Protein AF-A0A1T3VVT8-F1 (afdb_monomer)

Foldseek 3Di:
DDPPDDDPDPPPPPPPVVVVVVVVVVVPVPCPDPDVLVSLVVVLVVLVVCCVVPPPPDDPVRSVVVVVVSVVVNPPDDDVCCPPPPNDPDDD

Sequence (92 aa):
MASVLQPPFDDTEPADSAEELENAEAHEAELPSADPALALQKMENRLVRLNLANPGVLSAEQLRKLRYLINFAKLSDFEPGAAGPGGTRGRG

Organism: NCBI:txid1801

Solvent-accessible surface area (backbone atoms only — not comparable to full-atom values): 6032 Å² total; per-residue (Å²): 140,78,86,82,80,78,80,95,71,84,81,71,71,70,75,55,63,66,60,56,46,55,52,49,59,59,63,66,57,68,82,78,48,100,46,67,64,60,36,48,51,52,52,52,54,50,52,54,51,49,48,70,76,47,69,76,81,54,52,74,65,55,50,50,50,53,53,48,53,50,57,53,68,63,60,79,79,78,65,92,51,61,88,43,102,79,32,74,80,82,85,128

Structure (mmCIF, N/CA/C/O backbone):
data_AF-A0A1T3VVT8-F1
#
_entry.id   AF-A0A1T3VVT8-F1
#
loop_
_atom_site.group_PDB
_atom_site.id
_atom_site.type_symbol
_atom_site.label_atom_id
_atom_site.label_alt_id
_atom_site.label_comp_id
_atom_site.label_asym_id
_atom_site.label_entity_id
_atom_site.label_seq_id
_atom_site.pdbx_PDB_ins_code
_atom_site.Cartn_x
_atom_site.Cartn_y
_atom_site.Cartn_z
_atom_site.occupancy
_atom_site.B_iso_or_equiv
_atom_site.auth_seq_id
_atom_site.auth_comp_id
_atom_site.auth_asym_id
_atom_site.auth_atom_id
_atom_site.pdbx_PDB_model_num
ATOM 1 N N . MET A 1 1 ? 9.779 -28.301 56.960 1.00 42.78 1 MET A N 1
ATOM 2 C CA . MET A 1 1 ? 10.615 -28.217 55.741 1.00 42.78 1 MET A CA 1
ATOM 3 C C . MET A 1 1 ? 9.977 -29.115 54.692 1.00 42.78 1 MET A C 1
ATOM 5 O O . MET A 1 1 ? 9.813 -30.280 54.995 1.00 42.78 1 MET A O 1
ATOM 9 N N . ALA A 1 2 ? 9.517 -28.690 53.522 1.00 48.03 2 ALA A N 1
ATOM 10 C CA . ALA A 1 2 ? 9.344 -27.372 52.927 1.00 48.03 2 ALA A CA 1
ATOM 11 C C . ALA A 1 2 ? 8.031 -27.433 52.121 1.00 48.03 2 ALA A C 1
ATOM 13 O O . ALA A 1 2 ? 7.783 -28.422 51.436 1.00 48.03 2 ALA A O 1
ATOM 14 N N . SER A 1 3 ? 7.183 -26.413 52.253 1.00 50.12 3 SER A N 1
ATOM 15 C CA . SER A 1 3 ? 6.011 -26.246 51.394 1.00 50.12 3 SER A CA 1
ATOM 16 C C . SER A 1 3 ? 6.527 -25.819 50.024 1.00 50.12 3 SER A C 1
ATOM 18 O O . SER A 1 3 ? 7.168 -24.771 49.922 1.00 50.12 3 SER A O 1
ATOM 20 N N . VAL A 1 4 ? 6.330 -26.640 48.995 1.00 55.84 4 VAL A N 1
ATOM 21 C CA . VAL A 1 4 ? 6.669 -26.260 47.621 1.00 55.84 4 VAL A CA 1
ATOM 22 C C . VAL A 1 4 ? 5.576 -25.304 47.155 1.00 55.84 4 VAL A C 1
ATOM 24 O O . VAL A 1 4 ? 4.451 -25.715 46.885 1.00 55.84 4 VAL A O 1
ATOM 27 N N . LEU A 1 5 ? 5.895 -24.008 47.146 1.00 50.31 5 LEU A N 1
ATOM 28 C CA . LEU A 1 5 ? 5.101 -22.991 46.467 1.00 50.31 5 LEU A CA 1
ATOM 29 C C . LEU A 1 5 ? 5.092 -23.335 44.974 1.00 50.31 5 LEU A C 1
ATOM 31 O O . LEU A 1 5 ? 6.129 -23.275 44.316 1.00 50.31 5 LEU A O 1
ATOM 35 N N . GLN A 1 6 ? 3.929 -23.697 44.453 1.00 54.09 6 GLN A N 1
ATOM 36 C CA . GLN A 1 6 ? 3.700 -23.781 43.019 1.00 54.09 6 GLN A CA 1
ATOM 37 C C . GLN A 1 6 ? 3.561 -22.345 42.481 1.00 54.09 6 GLN A C 1
ATOM 39 O O . GLN A 1 6 ? 2.755 -21.586 43.029 1.00 54.09 6 GLN A O 1
ATOM 44 N N . PRO A 1 7 ? 4.354 -21.914 41.484 1.00 54.75 7 PRO A N 1
ATOM 45 C CA . PRO A 1 7 ? 4.156 -20.608 40.865 1.00 54.75 7 PRO A CA 1
ATOM 46 C C . PRO A 1 7 ? 2.836 -20.605 40.070 1.00 54.75 7 PRO A C 1
ATOM 48 O O . PRO A 1 7 ? 2.532 -21.601 39.412 1.00 54.75 7 PRO A O 1
ATOM 51 N N . PRO A 1 8 ? 2.041 -19.521 40.111 1.00 57.12 8 PRO A N 1
ATOM 52 C CA . PRO A 1 8 ? 0.767 -19.442 39.410 1.00 57.12 8 PRO A CA 1
ATOM 53 C C . PRO A 1 8 ? 0.944 -18.781 38.041 1.00 57.12 8 PRO A C 1
ATOM 55 O O . PRO A 1 8 ? 0.396 -17.713 37.833 1.00 57.12 8 PRO A O 1
ATO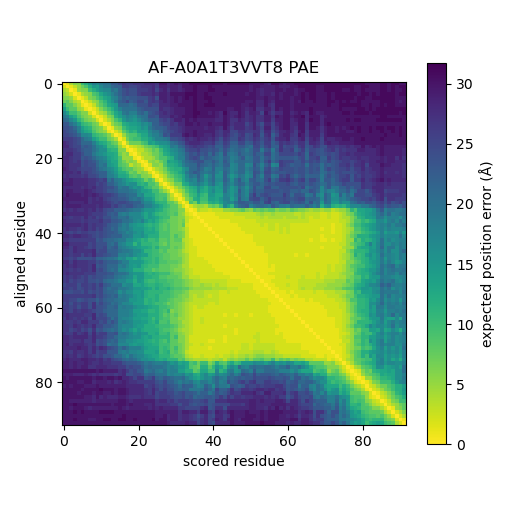M 58 N N . PHE A 1 9 ? 1.726 -19.361 37.133 1.00 47.62 9 PHE A N 1
ATOM 59 C CA . PHE A 1 9 ? 1.795 -18.868 35.751 1.00 47.62 9 PHE A CA 1
ATOM 60 C C . PHE A 1 9 ? 2.041 -20.042 34.817 1.00 47.62 9 PHE A C 1
ATOM 62 O O . PHE A 1 9 ? 3.171 -20.328 34.430 1.00 47.62 9 PHE A O 1
ATOM 69 N N . ASP A 1 10 ? 0.962 -20.750 34.503 1.00 48.97 10 ASP A N 1
ATOM 70 C CA . ASP A 1 10 ? 0.906 -21.561 33.294 1.00 48.97 10 ASP A CA 1
ATOM 71 C C . ASP A 1 10 ? 0.428 -20.631 32.164 1.00 48.97 10 ASP A C 1
ATOM 73 O O . ASP A 1 10 ? -0.700 -20.717 31.695 1.00 48.97 10 ASP A O 1
ATOM 77 N N . ASP A 1 11 ? 1.274 -19.666 31.782 1.00 50.94 11 ASP A N 1
ATOM 78 C CA . ASP A 1 11 ? 1.039 -18.757 30.646 1.00 50.94 11 ASP A CA 1
ATOM 79 C C . ASP A 1 11 ? 1.474 -19.437 29.338 1.00 50.94 11 ASP A C 1
ATOM 81 O O . ASP A 1 11 ? 2.227 -18.894 28.530 1.00 50.94 11 ASP A O 1
ATOM 85 N N . THR A 1 12 ? 1.010 -20.665 29.126 1.00 52.72 12 THR A N 1
ATOM 86 C CA . THR A 1 12 ? 0.787 -21.137 27.762 1.00 52.72 12 THR A CA 1
ATOM 87 C C . THR A 1 12 ? -0.696 -20.990 27.497 1.00 52.72 12 THR A C 1
ATOM 89 O O . THR A 1 12 ? -1.445 -21.962 27.482 1.00 52.72 12 THR A O 1
ATOM 92 N N . GLU A 1 13 ? -1.128 -19.743 27.286 1.00 51.31 13 GLU A N 1
ATOM 93 C CA . GLU A 1 13 ? -2.286 -19.555 26.423 1.00 51.31 13 GLU A CA 1
ATOM 94 C C . GLU A 1 13 ? -1.939 -20.284 25.120 1.00 51.31 13 GLU A C 1
ATOM 96 O O . GLU A 1 13 ? -0.904 -19.974 24.513 1.00 51.31 13 GLU A O 1
ATOM 101 N N . PRO A 1 14 ? -2.707 -21.307 24.707 1.00 47.97 14 PRO A N 1
ATOM 102 C CA . PRO A 1 14 ? -2.588 -21.762 23.342 1.00 47.97 14 PRO A CA 1
ATOM 103 C C . PRO A 1 14 ? -2.936 -20.528 22.520 1.00 47.97 14 PRO A C 1
ATOM 105 O O . PRO A 1 14 ? -4.061 -20.043 22.614 1.00 47.97 14 PRO A O 1
ATOM 108 N N . ALA A 1 15 ? -1.962 -19.977 21.791 1.00 45.75 15 ALA A N 1
ATOM 109 C CA . ALA A 1 15 ? -2.266 -19.062 20.706 1.00 45.75 15 ALA A CA 1
ATOM 110 C C . ALA A 1 15 ? -3.423 -19.711 19.946 1.00 45.75 15 ALA A C 1
ATOM 112 O O . ALA A 1 15 ? -3.296 -20.858 19.497 1.00 45.75 15 ALA A O 1
ATOM 113 N N . ASP A 1 16 ? -4.587 -19.062 19.998 1.00 47.59 16 ASP A N 1
ATOM 114 C CA . ASP A 1 16 ? -5.834 -19.641 19.537 1.00 47.59 16 ASP A CA 1
ATOM 115 C C . ASP A 1 16 ? -5.603 -20.071 18.096 1.00 47.59 16 ASP A C 1
ATOM 117 O O . ASP A 1 16 ? -5.282 -19.270 17.214 1.00 47.59 16 ASP A O 1
ATOM 121 N N . SER A 1 17 ? -5.685 -21.380 17.881 1.00 53.00 17 SER A N 1
ATOM 122 C CA . SER A 1 17 ? -5.370 -22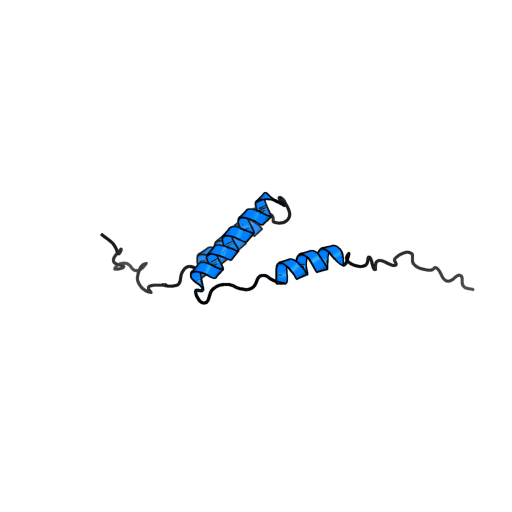.009 16.609 1.00 53.00 17 SER A CA 1
ATOM 123 C C . SER A 1 17 ? -6.255 -21.443 15.497 1.00 53.00 17 SER A C 1
ATOM 125 O O . SER A 1 17 ? -5.887 -21.544 14.336 1.00 53.00 17 SER A O 1
ATOM 127 N N . ALA A 1 18 ? -7.383 -20.806 15.837 1.00 52.47 18 ALA A N 1
ATOM 128 C CA . ALA A 1 18 ? -8.241 -20.068 14.919 1.00 52.47 18 ALA A CA 1
ATOM 129 C C . ALA A 1 18 ? -7.579 -18.812 14.321 1.00 52.47 18 ALA A C 1
ATOM 131 O O . ALA A 1 18 ? -7.734 -18.579 13.125 1.00 52.47 18 ALA A O 1
ATOM 132 N N . GLU A 1 19 ? -6.805 -18.039 15.091 1.00 49.78 19 GLU A N 1
ATOM 133 C CA . GLU A 1 19 ? -6.093 -16.856 14.580 1.00 49.78 19 GLU A CA 1
ATOM 134 C C . GLU A 1 19 ? -4.874 -17.263 13.738 1.00 49.78 19 GLU A C 1
ATOM 136 O O . GLU A 1 19 ? -4.593 -16.658 12.701 1.00 49.78 19 GLU A O 1
ATOM 141 N N . GLU A 1 20 ? -4.160 -18.328 14.125 1.00 49.84 20 GLU A N 1
ATOM 142 C CA . GLU A 1 20 ? -3.113 -18.924 13.282 1.00 49.84 20 GLU A CA 1
ATO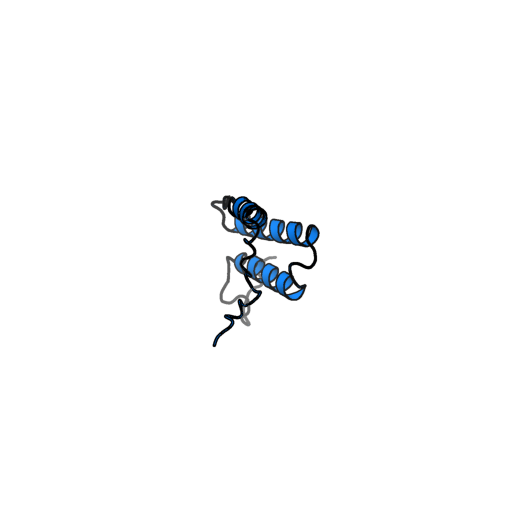M 143 C C . GLU A 1 20 ? -3.690 -19.561 12.010 1.00 49.84 20 GLU A C 1
ATOM 145 O O . GLU A 1 20 ? -3.058 -19.468 10.961 1.00 49.84 20 GLU A O 1
ATOM 150 N N . LEU A 1 21 ? -4.893 -20.147 12.062 1.00 50.69 21 LEU A N 1
ATOM 151 C CA . LEU A 1 21 ? -5.597 -20.699 10.899 1.00 50.69 21 L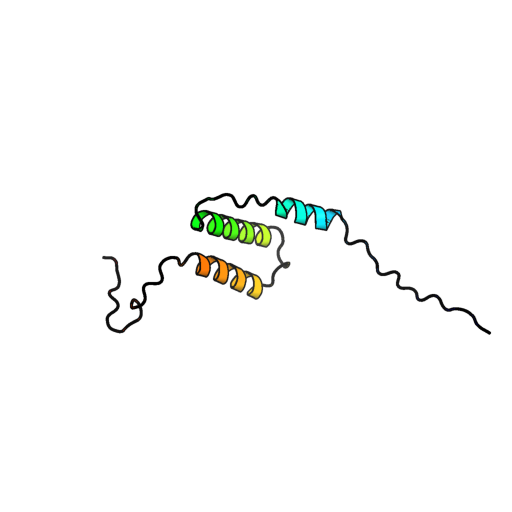EU A CA 1
ATOM 152 C C . LEU A 1 21 ? -6.146 -19.608 9.972 1.00 50.69 21 LEU A C 1
ATOM 154 O O . LEU A 1 21 ? -6.024 -19.754 8.762 1.00 50.69 21 LEU A O 1
ATOM 158 N N . GLU A 1 22 ? -6.670 -18.497 10.494 1.00 47.91 22 GLU A N 1
ATOM 159 C CA . GLU A 1 22 ? -7.074 -17.335 9.685 1.00 47.91 22 GLU A CA 1
ATOM 160 C C . GLU A 1 22 ? -5.847 -16.683 9.015 1.00 47.91 22 GLU A C 1
ATOM 162 O O . GLU A 1 22 ? -5.872 -16.314 7.835 1.00 47.91 22 GLU A O 1
ATOM 167 N N . ASN A 1 23 ? -4.716 -16.630 9.727 1.00 49.97 23 ASN A N 1
ATOM 168 C CA . ASN A 1 23 ? -3.431 -16.219 9.161 1.00 49.97 23 ASN A CA 1
ATOM 169 C C . ASN A 1 23 ? -2.859 -17.251 8.164 1.00 49.97 23 ASN A C 1
ATOM 171 O O . ASN A 1 23 ? -2.206 -16.860 7.193 1.00 49.97 23 ASN A O 1
ATOM 175 N N . ALA A 1 24 ? -3.125 -18.549 8.348 1.00 46.22 24 ALA A N 1
ATOM 176 C CA . ALA A 1 24 ? -2.752 -19.626 7.428 1.00 46.22 24 ALA A CA 1
ATOM 177 C C . ALA A 1 24 ? -3.634 -19.654 6.161 1.00 46.22 24 ALA A C 1
ATOM 179 O O . ALA A 1 24 ? -3.127 -19.882 5.066 1.00 46.22 24 ALA A O 1
ATOM 180 N N . GLU A 1 25 ? -4.924 -19.331 6.259 1.00 45.31 25 GLU A N 1
ATOM 181 C CA . GLU A 1 25 ? -5.804 -19.090 5.106 1.00 45.31 25 GLU A CA 1
ATOM 182 C C . GLU A 1 25 ? -5.388 -17.815 4.358 1.00 45.31 25 GLU A C 1
ATOM 184 O O . GLU A 1 25 ? -5.410 -17.760 3.127 1.00 45.31 25 GLU A O 1
ATOM 189 N N . ALA A 1 26 ? -4.887 -16.795 5.065 1.00 52.03 26 ALA A N 1
ATOM 190 C CA . ALA A 1 26 ? -4.227 -15.665 4.417 1.00 52.03 26 ALA A CA 1
ATOM 191 C C . ALA A 1 26 ? -2.917 -16.056 3.697 1.00 52.03 26 ALA A C 1
ATOM 193 O O . ALA A 1 26 ? -2.516 -15.353 2.761 1.00 52.03 26 ALA A O 1
ATOM 194 N N . HIS A 1 27 ? -2.297 -17.170 4.102 1.00 45.91 27 HIS A N 1
ATOM 195 C CA . HIS A 1 27 ? -1.085 -17.780 3.544 1.00 45.91 27 HIS A CA 1
ATOM 196 C C . HIS A 1 27 ? -1.341 -18.534 2.230 1.00 45.91 27 HIS A C 1
ATOM 198 O O . HIS A 1 27 ? -0.405 -18.739 1.457 1.00 45.91 27 HIS A O 1
ATOM 204 N N . GLU A 1 28 ? -2.606 -18.836 1.918 1.00 45.19 28 GLU A N 1
ATOM 205 C CA . GLU A 1 28 ? -3.073 -19.223 0.583 1.00 45.19 28 GLU A CA 1
ATOM 206 C C . GLU A 1 28 ? -3.361 -17.982 -0.286 1.00 45.19 28 GLU A C 1
ATOM 208 O O . GLU A 1 28 ? -4.171 -17.979 -1.213 1.00 45.19 28 GLU A O 1
ATOM 213 N N . ALA A 1 29 ? -2.640 -16.886 -0.028 1.00 52.66 29 ALA A N 1
ATOM 214 C CA . ALA A 1 29 ? -2.291 -15.954 -1.082 1.00 52.66 29 ALA A CA 1
ATOM 215 C C . ALA A 1 29 ? -1.424 -16.711 -2.096 1.00 52.66 29 ALA A C 1
ATOM 217 O O . ALA A 1 29 ? -0.205 -16.551 -2.121 1.00 52.66 29 ALA A O 1
ATOM 218 N N . GLU A 1 30 ? -2.055 -17.541 -2.932 1.00 53.38 30 GLU A N 1
ATOM 219 C CA . GLU A 1 30 ? -1.547 -17.871 -4.256 1.00 53.38 30 GLU A CA 1
ATOM 220 C C . GLU A 1 30 ? -0.926 -16.574 -4.775 1.00 53.38 30 GLU A C 1
ATOM 222 O O . GLU A 1 30 ? -1.631 -15.575 -4.860 1.00 53.38 30 GLU A O 1
ATOM 227 N N . LEU A 1 31 ? 0.395 -16.504 -4.954 1.00 57.44 31 LEU A N 1
ATOM 228 C CA . LEU A 1 31 ? 1.046 -15.325 -5.522 1.00 57.44 31 LEU A CA 1
ATOM 229 C C . LEU A 1 31 ? 0.629 -15.301 -6.996 1.00 57.44 31 LEU A C 1
ATOM 231 O O . LEU A 1 31 ? 1.257 -15.993 -7.799 1.00 57.44 31 LEU A O 1
ATOM 235 N N . PRO A 1 32 ? -0.434 -14.587 -7.419 1.00 57.56 32 PRO A N 1
ATOM 236 C CA . PRO A 1 32 ? -1.085 -14.928 -8.663 1.00 57.56 32 PRO A CA 1
ATOM 237 C C . PRO A 1 32 ? -0.713 -13.844 -9.651 1.00 57.56 32 PRO A C 1
ATOM 239 O O . PRO A 1 32 ? -1.478 -12.889 -9.835 1.00 57.56 32 PRO A O 1
ATOM 242 N N . SER A 1 33 ? 0.490 -13.952 -10.211 1.00 54.09 33 SER A N 1
ATOM 243 C CA . SER A 1 33 ? 0.880 -13.261 -11.435 1.00 54.09 33 SER A CA 1
ATOM 244 C C . SER A 1 33 ? 2.310 -13.630 -11.844 1.00 54.09 33 SER A C 1
ATOM 246 O O . SER A 1 33 ? 3.245 -13.370 -11.094 1.00 54.09 33 SER A O 1
ATOM 248 N N . ALA A 1 34 ? 2.503 -14.138 -13.065 1.00 64.50 34 ALA A N 1
ATOM 249 C CA . ALA A 1 34 ? 3.825 -14.161 -13.705 1.00 64.50 34 ALA A CA 1
ATOM 250 C C . ALA A 1 34 ? 4.404 -12.739 -13.908 1.00 64.50 34 ALA A C 1
ATOM 252 O O . ALA A 1 34 ? 5.598 -12.582 -14.141 1.00 64.50 34 ALA A O 1
ATOM 253 N N . ASP A 1 35 ? 3.555 -11.710 -13.809 1.00 84.44 35 ASP A N 1
ATOM 254 C CA . ASP A 1 35 ? 3.912 -10.295 -13.859 1.00 84.44 35 ASP A CA 1
ATOM 255 C C . ASP A 1 35 ? 4.080 -9.694 -12.437 1.00 84.44 35 ASP A C 1
ATOM 257 O O . ASP A 1 35 ? 3.096 -9.588 -11.687 1.00 84.44 35 ASP A O 1
ATOM 261 N N . PRO A 1 36 ? 5.293 -9.252 -12.056 1.00 85.50 36 PRO A N 1
ATOM 262 C CA . PRO A 1 36 ? 5.561 -8.662 -10.745 1.00 85.50 36 PRO A CA 1
ATOM 263 C C . PRO A 1 36 ? 4.768 -7.372 -10.480 1.00 85.50 36 PRO A C 1
ATOM 265 O O . PRO A 1 36 ? 4.428 -7.093 -9.327 1.00 85.50 36 PRO A O 1
ATOM 268 N N . ALA A 1 37 ? 4.411 -6.600 -11.513 1.00 86.75 37 ALA A N 1
ATOM 269 C CA . ALA A 1 37 ? 3.652 -5.363 -11.339 1.00 86.75 37 ALA A CA 1
ATOM 270 C C . ALA A 1 37 ? 2.226 -5.646 -10.844 1.00 86.75 37 ALA A C 1
ATOM 272 O O . ALA A 1 37 ? 1.750 -5.018 -9.890 1.00 86.75 37 ALA A O 1
ATOM 273 N N . LEU A 1 38 ? 1.559 -6.642 -11.434 1.00 87.25 38 LEU A N 1
ATOM 274 C CA . LEU A 1 38 ? 0.236 -7.083 -10.996 1.00 87.25 38 LEU A CA 1
ATOM 275 C C . LEU A 1 38 ? 0.264 -7.683 -9.579 1.00 87.25 38 LEU A C 1
ATOM 277 O O . LEU A 1 38 ? -0.671 -7.453 -8.806 1.00 87.25 38 LEU A O 1
ATOM 281 N N . ALA A 1 39 ? 1.330 -8.396 -9.203 1.00 87.62 39 ALA A N 1
ATOM 282 C CA . ALA A 1 39 ? 1.497 -8.900 -7.838 1.00 87.62 39 ALA A CA 1
ATOM 283 C C . ALA A 1 39 ? 1.576 -7.747 -6.818 1.00 87.62 39 ALA A C 1
ATOM 285 O O . ALA A 1 39 ? 0.797 -7.713 -5.862 1.00 87.62 39 ALA A O 1
ATOM 286 N N . LEU A 1 40 ? 2.426 -6.745 -7.068 1.00 91.00 40 LEU A N 1
ATOM 287 C CA . LEU A 1 40 ? 2.551 -5.556 -6.215 1.00 91.00 40 LEU A CA 1
ATOM 288 C C . LEU A 1 40 ? 1.243 -4.757 -6.129 1.00 91.00 40 LEU A C 1
ATOM 290 O O . LEU A 1 40 ? 0.891 -4.246 -5.064 1.00 91.00 40 LEU A O 1
ATOM 294 N N . GLN A 1 41 ? 0.485 -4.678 -7.226 1.00 90.88 41 GLN A N 1
ATOM 295 C CA . GLN A 1 41 ? -0.830 -4.038 -7.228 1.00 90.88 41 GLN A CA 1
ATOM 296 C C . GLN A 1 41 ? -1.837 -4.780 -6.335 1.00 90.88 41 GLN A C 1
ATOM 298 O O . GLN A 1 41 ? -2.587 -4.148 -5.587 1.00 90.88 41 GLN A O 1
ATOM 303 N N . LYS A 1 42 ? -1.857 -6.120 -6.382 1.00 90.88 42 LYS A N 1
ATOM 304 C CA . LYS A 1 42 ? -2.715 -6.940 -5.511 1.00 90.88 42 LYS A CA 1
ATOM 305 C C . LYS A 1 42 ? -2.332 -6.783 -4.038 1.00 90.88 42 LYS A C 1
ATOM 307 O O . LYS A 1 42 ? -3.226 -6.638 -3.204 1.00 90.88 42 LYS A O 1
ATOM 312 N N . MET A 1 43 ? -1.034 -6.743 -3.730 1.00 93.75 43 MET A N 1
ATOM 313 C CA . MET A 1 43 ? -0.533 -6.504 -2.372 1.00 93.75 43 MET A CA 1
ATOM 314 C C . MET A 1 43 ? -0.989 -5.146 -1.826 1.00 93.75 43 MET A C 1
ATOM 316 O O . MET A 1 43 ? -1.512 -5.083 -0.714 1.00 93.75 43 MET A O 1
ATOM 320 N N . GLU A 1 44 ? -0.867 -4.070 -2.611 1.00 93.88 44 GLU A N 1
ATOM 321 C CA . GLU A 1 44 ? -1.336 -2.741 -2.195 1.00 93.88 44 GLU A CA 1
ATOM 322 C C . GLU A 1 44 ? -2.850 -2.725 -1.942 1.00 93.88 44 GLU A C 1
ATOM 324 O O . GLU A 1 44 ? -3.304 -2.241 -0.904 1.00 93.88 44 GLU A O 1
ATOM 329 N N . ASN A 1 45 ? -3.636 -3.306 -2.853 1.00 93.25 45 ASN A N 1
ATOM 330 C CA . ASN A 1 45 ? -5.088 -3.387 -2.701 1.00 93.25 45 ASN A CA 1
ATOM 331 C C . ASN A 1 45 ? -5.485 -4.156 -1.431 1.00 93.25 45 ASN A C 1
ATOM 333 O O . ASN A 1 45 ? -6.405 -3.741 -0.722 1.00 93.25 45 ASN A O 1
ATOM 337 N N . ARG A 1 46 ? -4.798 -5.266 -1.131 1.00 94.25 46 ARG A N 1
ATOM 338 C CA . ARG A 1 46 ? -5.055 -6.066 0.074 1.00 94.25 46 ARG A CA 1
ATOM 339 C C . ARG A 1 46 ? -4.707 -5.290 1.342 1.00 94.25 46 ARG A C 1
ATOM 341 O O . ARG A 1 46 ? -5.517 -5.275 2.263 1.00 94.25 46 ARG A O 1
ATOM 348 N N . LEU A 1 47 ? -3.577 -4.583 1.358 1.00 94.69 47 LEU A N 1
ATOM 349 C CA . LEU A 1 47 ? -3.178 -3.729 2.479 1.00 94.69 47 LEU A CA 1
ATOM 350 C C . LEU A 1 47 ? -4.227 -2.651 2.782 1.00 94.69 47 LEU A C 1
ATOM 352 O O . LEU A 1 47 ? -4.603 -2.461 3.936 1.00 94.69 4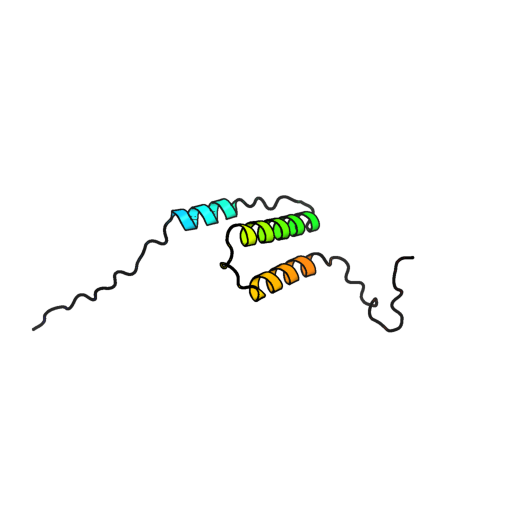7 LEU A O 1
ATOM 356 N N . VAL A 1 48 ? -4.725 -1.961 1.751 1.00 92.25 48 VAL A N 1
ATOM 357 C CA . VAL A 1 48 ? -5.751 -0.921 1.922 1.00 92.25 48 VAL A CA 1
ATOM 358 C C . VAL A 1 48 ? -7.045 -1.517 2.473 1.00 92.25 48 VAL A C 1
ATOM 360 O O . VAL A 1 48 ? -7.604 -0.975 3.423 1.00 92.25 48 VAL A O 1
ATOM 363 N N . ARG A 1 49 ? -7.507 -2.643 1.916 1.00 95.00 49 ARG A N 1
ATOM 364 C CA . ARG A 1 49 ? -8.732 -3.313 2.381 1.00 95.00 49 ARG A CA 1
ATOM 365 C C . ARG A 1 49 ? -8.623 -3.757 3.837 1.00 95.00 49 ARG A C 1
ATOM 367 O O . ARG A 1 49 ? -9.523 -3.455 4.611 1.00 95.00 49 ARG A O 1
ATOM 374 N N . LEU A 1 50 ? -7.523 -4.410 4.215 1.00 94.81 50 LEU A N 1
ATOM 375 C CA . LEU A 1 50 ? -7.308 -4.867 5.590 1.00 94.81 50 LEU A CA 1
ATOM 376 C C . LEU A 1 50 ? -7.212 -3.700 6.575 1.00 94.81 50 LEU A C 1
ATOM 378 O O . LEU A 1 50 ? -7.801 -3.775 7.643 1.00 94.81 50 LEU A O 1
ATOM 382 N N . ASN A 1 51 ? -6.552 -2.597 6.211 1.00 94.81 51 ASN A N 1
ATOM 383 C CA . ASN A 1 51 ? -6.474 -1.423 7.083 1.00 94.81 51 ASN A CA 1
ATOM 384 C C . ASN A 1 51 ? -7.830 -0.715 7.267 1.00 94.81 51 ASN A C 1
ATOM 386 O O . ASN A 1 51 ? -8.063 -0.101 8.303 1.00 94.81 51 ASN A O 1
ATOM 390 N N . LEU A 1 52 ? -8.709 -0.758 6.259 1.00 94.25 52 LEU A N 1
ATOM 391 C CA . LEU A 1 52 ? -10.072 -0.228 6.372 1.00 94.25 52 LEU A CA 1
ATOM 392 C C . LEU A 1 52 ? -10.983 -1.148 7.192 1.00 94.25 52 LEU A C 1
ATOM 394 O O . LEU A 1 52 ? -11.813 -0.648 7.943 1.00 94.25 52 LEU A O 1
ATOM 398 N N . ALA A 1 53 ? -10.836 -2.467 7.040 1.00 94.94 53 ALA A N 1
ATOM 399 C CA . ALA A 1 53 ? -11.613 -3.454 7.786 1.00 94.94 53 ALA A CA 1
ATOM 400 C C . ALA A 1 53 ? -11.190 -3.525 9.263 1.00 94.94 53 ALA A C 1
ATOM 402 O O . ALA A 1 53 ? -12.044 -3.586 10.139 1.00 94.94 53 ALA A O 1
ATOM 403 N N . ASN A 1 54 ? -9.882 -3.456 9.524 1.00 94.62 54 ASN A N 1
ATOM 404 C CA . ASN A 1 54 ? -9.271 -3.626 10.841 1.00 94.62 54 ASN A CA 1
ATOM 405 C C . ASN A 1 54 ? -8.371 -2.418 11.178 1.00 94.62 54 ASN A C 1
ATOM 407 O O . ASN A 1 54 ? -7.138 -2.514 11.118 1.00 94.62 54 ASN A O 1
ATOM 411 N N . PRO A 1 55 ? -8.956 -1.246 11.489 1.00 93.88 55 PRO A N 1
ATOM 412 C CA . PRO A 1 55 ? -8.180 -0.059 11.826 1.00 93.88 55 PRO A CA 1
ATOM 413 C C . PRO A 1 55 ? -7.420 -0.249 13.146 1.00 93.88 55 PRO A C 1
ATOM 415 O O . PRO A 1 55 ? -7.925 -0.843 14.093 1.00 93.88 55 PRO A O 1
ATOM 418 N N . GLY A 1 56 ? -6.208 0.303 13.231 1.00 94.25 56 GLY A N 1
ATOM 419 C CA . GLY A 1 56 ? -5.403 0.304 14.460 1.00 94.25 56 GLY A CA 1
ATOM 420 C C . GLY A 1 56 ? -4.435 -0.873 14.620 1.00 94.25 56 GLY A C 1
ATOM 421 O O . GLY A 1 56 ? -3.546 -0.782 15.460 1.00 94.25 56 GLY A O 1
ATOM 422 N N . VAL A 1 57 ? -4.526 -1.914 13.781 1.00 96.31 57 VAL A N 1
ATOM 423 C CA . VAL A 1 57 ? -3.524 -3.003 13.726 1.00 96.31 57 VAL A CA 1
ATOM 424 C C . VAL A 1 57 ? -2.153 -2.466 13.306 1.00 96.31 57 VAL A C 1
ATOM 426 O O . VAL A 1 57 ? -1.125 -2.830 13.870 1.00 96.31 57 VAL A O 1
ATOM 429 N N . LEU A 1 58 ? -2.140 -1.561 12.323 1.00 95.56 58 LEU A N 1
ATOM 430 C CA . LEU A 1 58 ? -0.958 -0.799 11.940 1.00 95.56 58 LEU A CA 1
ATOM 431 C C . LEU A 1 58 ? -1.103 0.645 12.407 1.00 95.56 58 LEU A C 1
ATOM 433 O O . LEU A 1 58 ? -2.135 1.288 12.196 1.00 95.56 58 LEU A O 1
ATOM 437 N N . SER A 1 59 ? -0.025 1.196 12.960 1.00 96.81 59 SER A N 1
ATOM 438 C CA . SER A 1 59 ? 0.072 2.637 13.155 1.00 96.81 59 SER A CA 1
ATOM 439 C C . SER A 1 59 ? 0.101 3.359 11.803 1.00 96.81 59 SER A C 1
ATOM 441 O O . SER A 1 59 ? 0.519 2.808 10.778 1.00 96.81 59 SER A O 1
ATOM 443 N N . ALA A 1 60 ? -0.283 4.638 11.793 1.00 94.81 60 ALA A N 1
ATOM 444 C CA . ALA A 1 60 ? -0.248 5.454 10.579 1.00 94.81 60 ALA A CA 1
ATOM 445 C C . ALA A 1 60 ? 1.153 5.492 9.934 1.00 94.81 60 ALA A C 1
ATOM 447 O O . ALA A 1 60 ? 1.286 5.518 8.709 1.00 94.81 60 ALA A O 1
ATOM 448 N N . GLU A 1 61 ? 2.212 5.454 10.749 1.00 97.62 61 GLU A N 1
ATOM 449 C CA . GLU A 1 61 ? 3.588 5.425 10.260 1.00 97.62 61 GLU A CA 1
ATOM 450 C C . GLU A 1 61 ? 3.947 4.081 9.612 1.00 97.62 61 GLU A C 1
ATOM 452 O O . GLU A 1 61 ? 4.568 4.069 8.546 1.00 97.62 61 GLU A O 1
ATOM 457 N N . GLN A 1 62 ? 3.540 2.961 10.216 1.00 97.25 62 GLN A N 1
ATOM 458 C CA . GLN A 1 62 ? 3.767 1.620 9.669 1.00 97.25 62 GLN A CA 1
ATOM 459 C C . GLN A 1 62 ? 3.031 1.435 8.341 1.00 97.25 62 GLN A C 1
ATOM 461 O O . GLN A 1 62 ? 3.640 1.004 7.361 1.00 97.25 62 GLN A O 1
ATOM 466 N N . LEU A 1 63 ? 1.763 1.855 8.268 1.00 96.62 63 LEU A N 1
ATOM 467 C CA . LEU A 1 63 ? 0.990 1.835 7.027 1.00 96.62 63 LEU A CA 1
ATOM 468 C C . LEU A 1 63 ? 1.668 2.675 5.935 1.00 96.62 63 LEU A C 1
ATOM 470 O O . LEU A 1 63 ? 1.810 2.228 4.795 1.00 96.62 63 LEU A O 1
ATOM 474 N N . ARG A 1 64 ? 2.133 3.884 6.281 1.00 95.94 64 ARG A N 1
ATOM 475 C CA . ARG A 1 64 ? 2.859 4.759 5.349 1.00 95.94 64 ARG A CA 1
ATOM 476 C C . ARG A 1 64 ? 4.146 4.103 4.842 1.00 95.94 64 ARG A C 1
ATOM 478 O O . ARG A 1 64 ? 4.396 4.133 3.640 1.00 95.94 64 ARG A O 1
ATOM 485 N N . LYS A 1 65 ? 4.949 3.513 5.736 1.00 97.06 65 LYS A N 1
ATOM 486 C CA . LYS A 1 65 ? 6.201 2.815 5.393 1.00 97.06 65 LYS A CA 1
ATOM 487 C C . LYS A 1 65 ? 5.946 1.628 4.466 1.00 97.06 65 LYS A C 1
ATOM 489 O O . LYS A 1 65 ? 6.627 1.497 3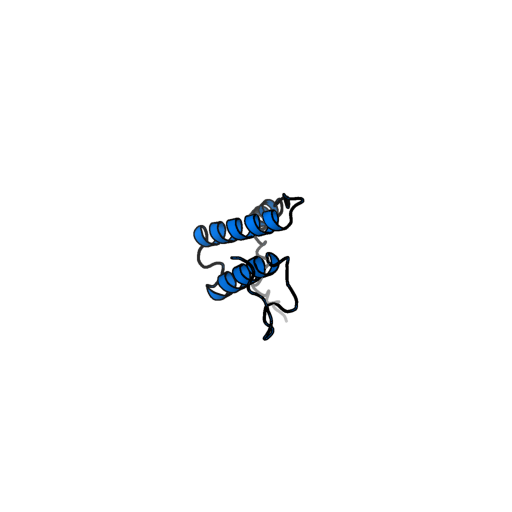.455 1.00 97.06 65 LYS A O 1
ATOM 494 N N . LEU A 1 66 ? 4.938 0.810 4.759 1.00 96.12 66 LEU A N 1
ATOM 495 C CA . LEU A 1 66 ? 4.627 -0.362 3.945 1.00 96.12 66 LEU A CA 1
ATOM 496 C C . LEU A 1 66 ? 4.141 0.031 2.542 1.00 96.12 66 LEU A C 1
ATOM 498 O O . LEU A 1 66 ? 4.623 -0.510 1.549 1.00 96.12 66 LEU A O 1
ATOM 502 N N . ARG A 1 67 ? 3.273 1.047 2.439 1.00 94.38 67 ARG A N 1
ATOM 503 C 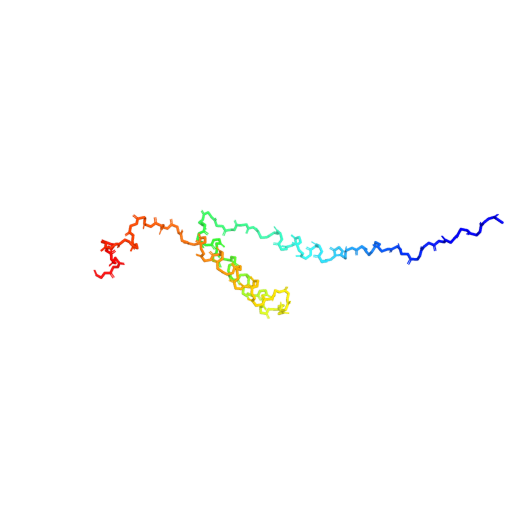CA . ARG A 1 67 ? 2.865 1.610 1.139 1.00 94.38 67 ARG A CA 1
ATOM 504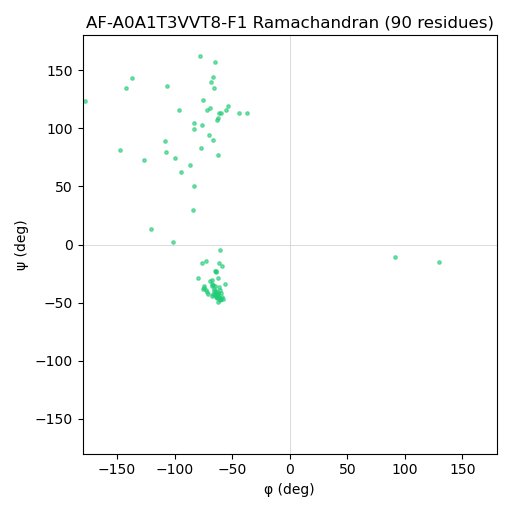 C C . ARG A 1 67 ? 4.047 2.186 0.359 1.00 94.38 67 ARG A C 1
ATOM 506 O O . ARG A 1 67 ? 4.111 2.007 -0.853 1.00 94.38 67 ARG A O 1
ATOM 513 N N . TYR A 1 68 ? 4.986 2.856 1.030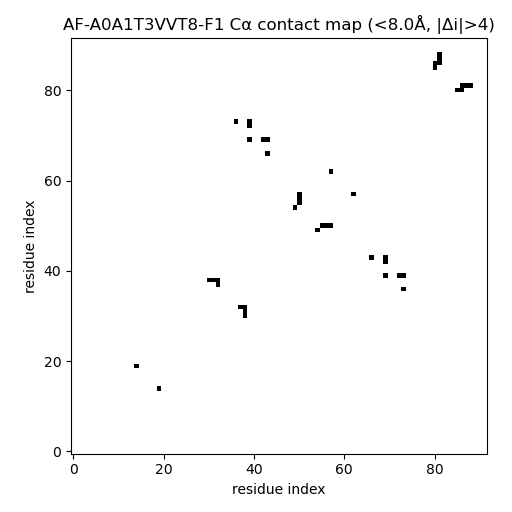 1.00 94.50 68 TYR A N 1
ATOM 514 C CA . TYR A 1 68 ? 6.209 3.350 0.393 1.00 94.50 68 TYR A CA 1
ATOM 515 C C . TYR A 1 68 ? 7.047 2.208 -0.193 1.00 94.50 68 TYR A C 1
ATOM 517 O O . TYR A 1 68 ? 7.445 2.298 -1.348 1.00 94.50 68 TYR A O 1
ATOM 525 N N . LEU A 1 69 ? 7.264 1.123 0.559 1.00 94.25 69 LEU A N 1
ATOM 526 C CA . LEU A 1 69 ? 8.044 -0.030 0.092 1.00 94.25 69 LEU A CA 1
ATOM 527 C C . LEU A 1 69 ? 7.407 -0.715 -1.122 1.00 94.25 69 LEU A C 1
ATOM 529 O O . LEU A 1 69 ? 8.107 -1.029 -2.080 1.00 94.25 69 LEU A O 1
ATOM 533 N N . ILE A 1 70 ? 6.083 -0.892 -1.114 1.00 92.00 70 ILE A N 1
ATOM 534 C CA . ILE A 1 70 ? 5.361 -1.473 -2.255 1.00 92.00 70 ILE A CA 1
ATOM 535 C C . ILE A 1 70 ? 5.500 -0.575 -3.489 1.00 92.00 70 ILE A C 1
ATOM 537 O O . ILE A 1 70 ? 5.796 -1.061 -4.576 1.00 92.00 70 ILE A O 1
ATOM 541 N N . ASN A 1 71 ? 5.336 0.739 -3.327 1.00 89.56 71 ASN A N 1
ATOM 542 C CA . ASN A 1 71 ? 5.490 1.687 -4.431 1.00 89.56 71 ASN A CA 1
ATOM 543 C C . ASN A 1 71 ? 6.930 1.778 -4.934 1.00 89.56 71 ASN A C 1
ATOM 545 O O . ASN A 1 71 ? 7.142 1.910 -6.133 1.00 89.56 71 ASN A O 1
ATOM 549 N N . PHE A 1 72 ? 7.913 1.668 -4.043 1.00 90.62 72 PHE A N 1
ATOM 550 C CA . PHE A 1 72 ? 9.319 1.613 -4.417 1.00 90.62 72 PHE A CA 1
ATOM 551 C C . PHE A 1 72 ? 9.624 0.368 -5.256 1.00 90.62 72 PHE A C 1
ATOM 553 O O . PHE A 1 72 ? 10.269 0.478 -6.290 1.00 90.62 72 PHE A O 1
ATOM 560 N N . ALA A 1 73 ? 9.097 -0.797 -4.874 1.00 90.19 73 ALA A N 1
ATOM 561 C CA . ALA A 1 73 ? 9.267 -2.029 -5.642 1.00 90.19 73 ALA A CA 1
ATOM 562 C C . ALA A 1 73 ? 8.618 -1.974 -7.039 1.00 90.19 73 ALA A C 1
ATOM 564 O O . ALA A 1 73 ? 9.040 -2.699 -7.935 1.00 90.19 73 ALA A O 1
ATOM 565 N N . LYS A 1 74 ? 7.614 -1.107 -7.247 1.00 86.75 74 LYS A N 1
ATOM 566 C CA . LYS A 1 74 ? 7.021 -0.864 -8.574 1.00 86.75 74 LYS A CA 1
ATOM 567 C C . LYS A 1 74 ? 7.936 -0.052 -9.499 1.00 86.75 74 LYS A C 1
ATOM 569 O O . LYS A 1 74 ? 7.669 0.004 -10.696 1.00 86.75 74 LYS A O 1
ATOM 574 N N . LEU A 1 75 ? 8.984 0.592 -8.980 1.00 85.75 75 LEU A N 1
ATOM 575 C CA . LEU A 1 75 ? 9.952 1.332 -9.789 1.00 85.75 75 LEU A CA 1
ATOM 576 C C . LEU A 1 75 ? 10.902 0.332 -10.469 1.00 85.75 75 LEU A C 1
ATOM 578 O O . LEU A 1 75 ? 11.977 0.039 -9.956 1.00 85.75 75 LEU A O 1
ATOM 582 N N . SER A 1 76 ? 10.481 -0.229 -11.605 1.00 69.12 76 SER A N 1
ATOM 583 C CA . SER A 1 76 ? 11.286 -1.181 -12.385 1.00 69.12 76 SER A CA 1
ATOM 584 C C . SER A 1 76 ? 12.348 -0.504 -13.254 1.00 69.12 76 SER A C 1
ATOM 586 O O . SER A 1 76 ? 13.408 -1.082 -13.474 1.00 69.12 76 SER A O 1
ATOM 588 N N . ASP A 1 77 ? 12.098 0.734 -13.689 1.00 62.72 77 ASP A N 1
ATOM 589 C CA . ASP A 1 77 ? 13.017 1.501 -14.530 1.00 62.72 77 ASP A CA 1
ATOM 590 C C . ASP A 1 77 ? 13.650 2.625 -13.708 1.00 62.72 77 ASP A C 1
ATOM 592 O O . ASP A 1 77 ? 13.147 3.748 -13.624 1.00 62.72 77 ASP A O 1
ATOM 596 N N . PHE A 1 78 ? 14.772 2.317 -13.063 1.00 59.88 78 PHE A N 1
ATOM 597 C CA . PHE A 1 78 ? 15.673 3.357 -12.590 1.00 59.88 78 PHE A CA 1
ATOM 598 C C . PHE A 1 78 ? 16.554 3.758 -13.775 1.00 59.88 78 PHE A C 1
ATOM 600 O O . PHE A 1 78 ? 17.450 3.007 -14.142 1.00 59.88 78 PHE A O 1
ATOM 607 N N . GLU A 1 79 ? 16.301 4.909 -14.397 1.00 56.31 79 GLU A N 1
ATOM 608 C CA . GLU A 1 79 ? 17.186 5.467 -15.429 1.00 56.31 79 GLU A CA 1
ATOM 609 C C . GLU A 1 79 ? 18.335 6.243 -14.750 1.00 56.31 79 GLU A C 1
ATOM 611 O O . GLU A 1 79 ? 18.130 7.387 -14.312 1.00 56.31 79 GLU A O 1
ATOM 616 N N . PRO A 1 80 ? 19.550 5.666 -14.606 1.00 59.25 80 PRO A N 1
ATOM 617 C CA . PRO A 1 80 ? 20.682 6.380 -14.029 1.00 59.25 80 PRO A CA 1
ATOM 618 C C . PRO A 1 80 ? 21.042 7.570 -14.928 1.00 59.25 80 PRO A C 1
ATOM 620 O O . PRO A 1 80 ? 21.580 7.408 -16.017 1.00 59.25 80 PRO A O 1
ATOM 623 N N . GLY A 1 81 ? 20.726 8.783 -14.469 1.00 60.75 81 GLY A N 1
ATOM 624 C CA . GLY A 1 81 ? 20.945 10.023 -15.225 1.00 60.75 81 GLY A CA 1
ATOM 625 C C . GLY A 1 81 ? 19.727 10.947 -15.308 1.00 60.75 81 GLY A C 1
ATOM 626 O O . GLY A 1 81 ? 19.902 12.135 -15.570 1.00 60.75 81 GLY A O 1
ATOM 627 N N . ALA A 1 82 ? 18.519 10.467 -14.987 1.00 60.53 82 ALA A N 1
ATOM 628 C CA . ALA A 1 82 ? 17.294 11.279 -15.024 1.00 60.53 82 ALA A CA 1
ATOM 629 C C . ALA A 1 82 ? 17.279 12.457 -14.020 1.00 60.53 82 ALA A C 1
ATOM 631 O O . ALA A 1 82 ? 16.579 13.444 -14.233 1.00 60.53 82 ALA A O 1
ATOM 632 N N . ALA A 1 83 ? 18.072 12.378 -12.944 1.00 62.44 83 ALA A N 1
ATOM 633 C CA . ALA A 1 83 ? 18.232 13.440 -11.942 1.00 62.44 83 ALA A CA 1
ATOM 634 C C . ALA A 1 83 ? 19.532 14.262 -12.100 1.00 62.44 83 ALA A C 1
ATOM 636 O O . ALA A 1 83 ? 19.815 15.128 -11.273 1.00 62.44 83 ALA A O 1
ATOM 637 N N . GLY A 1 84 ? 20.346 13.987 -13.127 1.00 59.94 84 GLY A N 1
ATOM 638 C CA . GLY A 1 84 ? 21.555 14.762 -13.417 1.00 59.94 84 GLY A CA 1
ATOM 639 C C . GLY A 1 84 ? 21.235 16.089 -14.121 1.00 59.94 84 GLY A C 1
ATOM 640 O O . GLY A 1 84 ? 20.164 16.222 -14.711 1.00 59.94 84 GLY A O 1
ATOM 641 N N . PRO A 1 85 ? 22.160 17.068 -14.141 1.00 64.50 85 PRO A N 1
ATOM 642 C CA . PRO A 1 85 ? 21.949 18.383 -14.767 1.00 64.50 85 PRO A CA 1
ATOM 643 C C . PRO A 1 85 ? 21.664 18.350 -16.287 1.00 64.50 85 PRO A C 1
ATOM 645 O O . PRO A 1 85 ? 21.361 19.390 -16.863 1.00 64.50 85 PRO A O 1
ATOM 648 N N . GLY A 1 86 ? 21.731 17.175 -16.930 1.00 63.50 86 GLY A N 1
ATOM 649 C CA . GLY A 1 86 ? 21.335 16.930 -18.324 1.00 63.50 86 GLY A CA 1
ATOM 650 C C . GLY A 1 86 ? 20.234 15.874 -18.501 1.00 63.50 86 GLY A C 1
ATOM 651 O O . GLY A 1 86 ? 20.039 15.397 -19.617 1.00 63.50 86 GLY A O 1
ATOM 652 N N . GLY A 1 87 ? 19.540 15.477 -17.428 1.00 58.38 87 GLY A N 1
ATOM 653 C CA . GLY A 1 87 ? 18.436 14.521 -17.489 1.00 58.38 87 GLY A CA 1
ATOM 654 C C . GLY A 1 87 ? 17.303 15.077 -18.348 1.00 58.38 87 GLY A C 1
ATOM 655 O O . GLY A 1 87 ? 16.619 16.027 -17.963 1.00 58.38 87 GLY A O 1
ATOM 656 N N . THR A 1 88 ? 17.113 14.514 -19.539 1.00 60.00 88 THR A N 1
ATOM 657 C CA . THR A 1 88 ? 15.977 14.871 -20.384 1.00 60.00 88 THR A CA 1
ATOM 658 C C . THR A 1 88 ? 14.715 14.331 -19.720 1.00 60.00 88 THR A C 1
ATOM 660 O O . THR A 1 88 ? 14.551 13.132 -19.511 1.00 60.00 88 THR A O 1
ATOM 663 N N . ARG A 1 89 ? 13.808 15.233 -19.337 1.00 61.78 89 ARG A N 1
ATOM 664 C CA . ARG A 1 89 ? 12.454 14.858 -18.924 1.00 61.78 89 ARG A CA 1
ATOM 665 C C . ARG A 1 89 ? 11.726 14.287 -20.150 1.00 61.78 89 ARG A C 1
ATOM 667 O O . ARG A 1 89 ? 11.108 15.043 -20.888 1.00 61.78 89 ARG A O 1
ATOM 674 N N . GLY A 1 90 ? 11.804 12.980 -20.396 1.00 60.59 90 GLY A N 1
ATOM 675 C CA . GLY A 1 90 ? 10.790 12.288 -21.203 1.00 60.59 90 GLY A CA 1
ATOM 676 C C . GLY A 1 90 ? 9.453 12.332 -20.444 1.00 60.59 90 GLY A C 1
ATOM 677 O O . GLY A 1 90 ? 9.443 12.131 -19.235 1.00 60.59 90 GLY A O 1
ATOM 678 N N . ARG A 1 91 ? 8.290 12.636 -21.025 1.00 50.06 91 ARG A N 1
ATOM 679 C CA . ARG A 1 91 ? 7.852 12.695 -22.426 1.00 50.06 91 ARG A CA 1
ATOM 680 C C . ARG A 1 91 ? 7.006 13.955 -22.670 1.00 50.06 91 ARG A C 1
ATOM 682 O O . ARG A 1 91 ? 6.182 14.306 -21.825 1.00 50.06 91 ARG A O 1
ATOM 689 N N . GLY A 1 92 ? 7.173 14.547 -23.849 1.00 47.25 92 GLY A N 1
ATOM 690 C CA . GLY A 1 92 ? 6.275 15.486 -24.522 1.00 47.25 92 GLY A CA 1
ATOM 691 C C . GLY A 1 92 ? 6.387 15.247 -26.019 1.00 47.25 92 GLY A C 1
ATOM 692 O O . GLY A 1 92 ? 7.524 14.942 -26.447 1.00 47.25 92 GLY A O 1
#

Mean predicted aligned error: 16.75 Å

pLDDT: mean 71.26, std 20.0, range [42.78, 97.62]

Secondary structure (DSSP, 8-state):
-------S--------HHHHHHHHHHTT-----SSHHHHHHHHHHHHHHHHHHSTTSS-HHHHHHHHHHHHHHT-----TTTTSTT------

Radius of gyration: 23.58 Å; Cα contacts (8 Å, |Δi|>4): 22; chains: 1; bounding box: 34×47×80 Å

Nearest PDB structures (foldseek):
  4afl-assembly2_B  TM=4.451E-01  e=9.864E+00  Homo sapiens